Protein AF-G3Q2V9-F1 (afdb_monomer_lite)

Secondary structure (DSSP, 8-state):
-PPPPP-----EETTEE-TTSS---HHHHHHHHHHHTT---EEEEEEETTEEEEEEESS-PPTTS------HHHHHHHTTS-EETT-TTTHHHHHHHHHHHHHHHHHHHHHHHHHHHHHTT-

InterPro domains:
  IPR035437 SNase-like, OB-fold superfamily [G3DSA:2.40.50.90] (1-101)

pLDDT: mean 80.12, std 14.66, range [44.34, 95.25]

Sequence (122 aa):
MAVLPLQAVKVSMENVTPVNGSDWSEEAVGWFKAIVHNRMLYARLYPQGPTVTVELFLEKGKLGAMRRGASLSLRLAQNGHAKHNKLCNMGLVKISATQQKKRQQELEWEKYLISCYIQSKK

Foldseek 3Di:
DDDDPDPDDDAAEPQWAFPVRPDFDPVLVVVLCVVPPPADWDWDWDDDDPHIYIWIARDDDDPPDPDTDDTPRRVSVVVVRIHGNVCVPPVVVVVVVVVVVVVVVVVVVVVVVVVVVVVVVD

Structure (mmCIF, N/CA/C/O backbone):
data_AF-G3Q2V9-F1
#
_entry.id   AF-G3Q2V9-F1
#
loop_
_atom_site.group_PDB
_atom_site.id
_atom_site.type_symbol
_atom_site.label_atom_id
_atom_site.label_alt_id
_atom_site.label_comp_id
_atom_site.label_asym_id
_atom_site.label_entity_id
_atom_site.label_seq_id
_atom_site.pdbx_PDB_ins_code
_atom_site.Cartn_x
_atom_site.Cartn_y
_atom_site.Cartn_z
_atom_site.occupancy
_atom_site.B_iso_or_equiv
_atom_site.auth_seq_id
_atom_site.auth_comp_id
_atom_site.auth_asym_id
_atom_site.auth_atom_id
_atom_site.pdbx_PDB_model_num
ATOM 1 N N . MET A 1 1 ? -25.634 -11.140 24.221 1.00 60.72 1 MET A N 1
ATOM 2 C CA . MET A 1 1 ? -24.794 -11.392 23.029 1.00 60.72 1 MET A CA 1
ATOM 3 C C . MET A 1 1 ? -23.837 -10.221 22.879 1.00 60.72 1 MET A C 1
ATOM 5 O O . MET A 1 1 ? -24.310 -9.093 22.864 1.00 60.72 1 MET A O 1
ATOM 9 N N . ALA A 1 2 ? -22.524 -10.454 22.863 1.00 76.69 2 ALA A N 1
ATOM 10 C CA . ALA A 1 2 ? -21.546 -9.385 22.656 1.00 76.69 2 ALA A CA 1
ATOM 11 C C . ALA A 1 2 ? -21.420 -9.097 21.154 1.00 76.69 2 ALA A C 1
ATOM 13 O O . ALA A 1 2 ? -21.193 -10.016 20.370 1.00 76.69 2 ALA A O 1
ATOM 14 N N . VAL A 1 3 ? -21.596 -7.838 20.755 1.00 87.62 3 VAL A N 1
ATOM 15 C CA . VAL A 1 3 ? -21.406 -7.396 19.369 1.00 87.62 3 VAL A CA 1
ATOM 16 C C . VAL A 1 3 ? -19.937 -7.022 19.198 1.00 87.62 3 VAL A C 1
ATOM 18 O O . VAL A 1 3 ? -19.433 -6.153 19.907 1.00 87.62 3 VAL A O 1
ATOM 21 N N . LEU A 1 4 ? -19.237 -7.699 18.287 1.00 87.38 4 LEU A N 1
ATOM 22 C CA . LEU A 1 4 ? -17.843 -7.389 17.979 1.00 87.38 4 LEU A CA 1
ATOM 23 C C . LEU A 1 4 ? -17.772 -6.168 17.050 1.00 87.38 4 LEU A C 1
ATOM 25 O O . LEU A 1 4 ? -18.492 -6.128 16.050 1.00 87.38 4 LEU A O 1
ATOM 29 N N . PRO A 1 5 ? -16.901 -5.186 17.339 1.00 89.50 5 PRO A N 1
ATOM 30 C CA . PRO A 1 5 ? -16.696 -4.056 16.446 1.00 89.50 5 PRO A CA 1
ATOM 31 C C . PRO A 1 5 ? -15.987 -4.499 15.161 1.00 89.50 5 PRO A C 1
ATOM 33 O O . PRO A 1 5 ? -15.391 -5.577 15.098 1.00 89.50 5 PRO A O 1
ATOM 36 N N . LEU A 1 6 ? -16.016 -3.640 14.141 1.00 88.62 6 LEU A N 1
ATOM 37 C CA . LEU A 1 6 ? -15.326 -3.859 12.871 1.00 88.62 6 LEU A CA 1
ATOM 38 C C . LEU A 1 6 ? -13.826 -4.128 13.103 1.00 88.62 6 LEU A C 1
ATOM 40 O O . LEU A 1 6 ? -13.119 -3.294 13.659 1.00 88.62 6 LEU A O 1
ATOM 44 N N . GLN A 1 7 ? -13.349 -5.294 12.661 1.00 91.38 7 GLN A N 1
ATOM 45 C CA . GLN A 1 7 ? -11.968 -5.753 12.887 1.00 91.38 7 GLN A CA 1
ATOM 46 C C . GLN A 1 7 ? -11.005 -5.404 11.739 1.00 91.38 7 GLN A C 1
ATOM 48 O O . GLN A 1 7 ? -9.802 -5.624 11.854 1.00 91.38 7 GLN A O 1
ATOM 53 N N . ALA A 1 8 ? -11.518 -4.880 10.622 1.00 90.50 8 ALA A N 1
ATOM 54 C CA . ALA A 1 8 ? -10.733 -4.561 9.435 1.00 90.50 8 ALA A CA 1
ATOM 55 C C . ALA A 1 8 ? -11.060 -3.157 8.930 1.00 90.50 8 ALA A C 1
ATOM 57 O O . ALA A 1 8 ? -12.223 -2.795 8.765 1.00 90.50 8 ALA A O 1
ATOM 58 N N . VAL A 1 9 ? -10.018 -2.379 8.650 1.00 88.44 9 VAL A N 1
ATOM 59 C CA . VAL A 1 9 ? -10.136 -1.012 8.140 1.00 88.44 9 VAL A CA 1
ATOM 60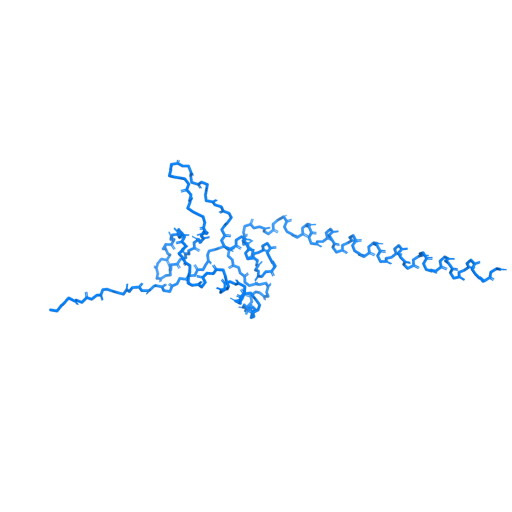 C C . VAL A 1 9 ? -9.443 -0.939 6.788 1.00 88.44 9 VAL A C 1
ATOM 62 O O . VAL A 1 9 ? -8.292 -1.355 6.646 1.00 88.44 9 VAL A O 1
ATOM 65 N N . LYS A 1 10 ? -10.144 -0.402 5.786 1.00 91.44 10 LYS A N 1
ATOM 66 C CA . LYS A 1 10 ? -9.543 -0.074 4.493 1.00 91.44 10 LYS A CA 1
ATOM 67 C C . LYS A 1 10 ? -8.659 1.157 4.663 1.00 91.44 10 LYS A C 1
ATOM 69 O O . LYS A 1 10 ? -9.110 2.177 5.176 1.00 91.44 10 LYS A O 1
ATOM 74 N N . VAL A 1 11 ? -7.421 1.061 4.199 1.00 92.00 11 VAL A N 1
ATOM 75 C CA . VAL A 1 11 ? -6.421 2.123 4.328 1.00 92.00 11 VAL A CA 1
ATOM 76 C C . VAL A 1 11 ? -5.713 2.373 3.005 1.00 92.00 11 VAL A C 1
ATOM 78 O O . VAL A 1 11 ? -5.647 1.486 2.152 1.00 92.00 11 VAL A O 1
ATOM 81 N N . SER A 1 12 ? -5.157 3.572 2.862 1.00 91.81 12 SER A N 1
ATOM 82 C CA . SER A 1 12 ? -4.315 3.958 1.728 1.00 91.81 12 SER A CA 1
ATOM 83 C C . SER A 1 12 ? -2.864 4.097 2.175 1.00 91.81 12 SER A C 1
ATOM 85 O O . SER A 1 12 ? -2.585 4.546 3.282 1.00 91.81 12 SER A O 1
ATOM 87 N N . MET A 1 13 ? -1.913 3.708 1.334 1.00 91.19 13 MET A N 1
ATOM 88 C CA . MET A 1 13 ? -0.496 3.805 1.681 1.00 91.19 13 MET A CA 1
ATOM 89 C C . MET A 1 13 ? 0.035 5.222 1.450 1.00 91.19 13 MET A C 1
ATOM 91 O O . MET A 1 13 ? -0.247 5.851 0.435 1.00 91.19 13 MET A O 1
ATOM 95 N N . GLU A 1 14 ? 0.817 5.713 2.403 1.00 90.31 14 GLU A N 1
ATOM 96 C CA . GLU A 1 14 ? 1.331 7.079 2.418 1.00 90.31 14 GLU A CA 1
ATOM 97 C C . GLU A 1 14 ? 2.577 7.247 1.520 1.00 90.31 14 GLU A C 1
ATOM 99 O O . GLU A 1 14 ? 3.431 6.357 1.433 1.00 90.31 14 GLU A O 1
ATOM 104 N N . ASN A 1 15 ? 2.722 8.428 0.902 1.00 87.62 15 ASN A N 1
ATOM 105 C CA . ASN A 1 15 ? 3.871 8.833 0.073 1.00 87.62 15 ASN A CA 1
ATOM 106 C C . ASN A 1 15 ? 4.183 7.937 -1.137 1.00 87.62 15 ASN A C 1
ATOM 108 O O . ASN A 1 15 ? 5.332 7.908 -1.580 1.00 87.62 15 ASN A O 1
ATOM 112 N N . VAL A 1 16 ? 3.201 7.227 -1.690 1.00 90.62 16 VAL A N 1
ATOM 113 C CA . VAL A 1 16 ? 3.430 6.287 -2.789 1.00 90.62 16 VAL A CA 1
ATOM 114 C C . VAL A 1 16 ? 2.418 6.481 -3.915 1.00 90.62 16 VAL A C 1
ATOM 116 O O . VAL A 1 16 ? 1.234 6.690 -3.667 1.00 90.62 16 VAL A O 1
ATOM 119 N N . THR A 1 17 ? 2.884 6.405 -5.157 1.00 91.69 17 THR A N 1
ATOM 120 C CA . THR A 1 17 ? 2.049 6.465 -6.362 1.00 91.69 17 THR A CA 1
ATOM 121 C C . THR A 1 17 ? 2.468 5.380 -7.357 1.00 91.69 17 THR A C 1
ATOM 123 O O . THR A 1 17 ? 3.632 4.956 -7.343 1.00 91.69 17 THR A O 1
ATOM 126 N N . PRO A 1 18 ? 1.555 4.900 -8.221 1.00 91.06 18 PRO A N 1
ATOM 127 C CA . PRO A 1 18 ? 1.919 3.951 -9.262 1.00 91.06 18 PRO A CA 1
ATOM 128 C C . PRO A 1 18 ? 2.954 4.547 -10.218 1.00 91.06 18 PRO A C 1
ATOM 130 O O . PRO A 1 18 ? 2.975 5.754 -10.470 1.00 91.06 18 PRO A O 1
ATOM 133 N N . VAL A 1 19 ? 3.798 3.699 -10.806 1.00 86.56 19 VAL A N 1
ATOM 134 C CA . VAL A 1 19 ? 4.834 4.145 -11.756 1.00 86.56 19 VAL A CA 1
ATOM 135 C C . VAL A 1 19 ? 4.213 4.874 -12.953 1.00 86.56 19 VAL A C 1
ATOM 137 O O . VAL A 1 19 ? 4.691 5.948 -13.331 1.00 86.56 19 VAL A O 1
ATOM 140 N N . ASN A 1 20 ? 3.103 4.346 -13.474 1.00 82.25 20 ASN A N 1
ATOM 141 C CA . ASN A 1 20 ? 2.377 4.894 -14.623 1.00 82.25 20 ASN A CA 1
ATOM 142 C C . ASN A 1 20 ? 1.353 5.979 -14.241 1.00 82.25 20 ASN A C 1
ATOM 144 O O . ASN A 1 20 ? 0.661 6.501 -15.106 1.00 82.25 20 ASN A O 1
ATOM 148 N N . GLY A 1 21 ? 1.260 6.347 -12.959 1.00 75.81 21 GLY A N 1
ATOM 149 C CA . GLY A 1 21 ? 0.403 7.429 -12.470 1.00 75.81 21 GLY A CA 1
ATOM 150 C C . GLY A 1 21 ? -1.077 7.076 -12.297 1.00 75.81 21 GLY A C 1
ATOM 151 O O . GLY A 1 21 ? -1.674 7.567 -11.345 1.00 75.81 21 GLY A O 1
ATOM 152 N N . SER A 1 22 ? -1.653 6.219 -13.146 1.00 82.44 22 SER A N 1
ATOM 153 C CA . SER A 1 22 ? -3.064 5.814 -13.049 1.00 82.44 22 SER A CA 1
ATOM 154 C C . SER A 1 22 ? -3.251 4.518 -12.260 1.00 82.44 22 SER A C 1
ATOM 156 O O . SER A 1 22 ? -3.986 4.498 -11.277 1.00 82.44 22 SER A O 1
ATOM 158 N N . ASP A 1 23 ? -2.528 3.461 -12.642 1.00 89.94 23 ASP A N 1
ATOM 159 C CA . ASP A 1 23 ? -2.833 2.095 -12.213 1.00 89.94 23 ASP A CA 1
ATOM 160 C C . ASP A 1 23 ? -1.609 1.345 -11.687 1.00 89.94 23 ASP A C 1
ATOM 162 O O . ASP A 1 23 ? -0.473 1.539 -12.137 1.00 89.94 23 ASP A O 1
ATOM 166 N N . TRP A 1 24 ? -1.857 0.453 -10.726 1.00 91.69 24 TRP A N 1
ATOM 167 C CA . TRP A 1 24 ? -0.855 -0.469 -10.198 1.00 91.69 24 TRP A CA 1
ATOM 168 C C . TRP A 1 24 ? -0.682 -1.655 -11.143 1.00 91.69 24 TRP A C 1
ATOM 170 O O . TRP A 1 24 ? -1.653 -2.341 -11.452 1.00 91.69 24 TRP A O 1
ATOM 180 N N . SER A 1 25 ? 0.555 -1.927 -11.563 1.00 92.44 25 SER A N 1
ATOM 181 C CA . SER A 1 25 ? 0.848 -3.140 -12.326 1.00 92.44 25 SER A CA 1
ATOM 182 C C . SER A 1 25 ? 0.637 -4.389 -11.468 1.00 92.44 25 SER A C 1
ATOM 184 O O . SER A 1 25 ? 0.840 -4.365 -10.249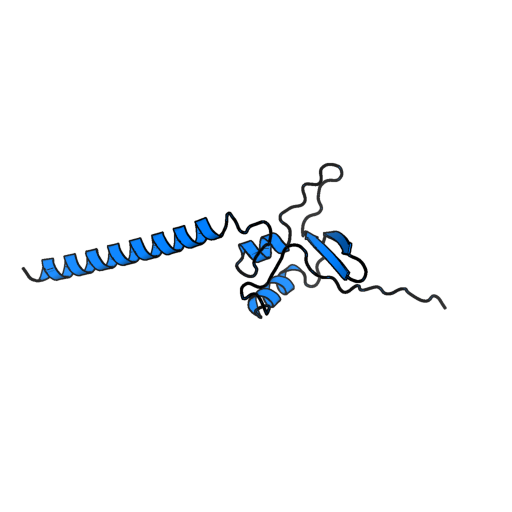 1.00 92.44 25 SER A O 1
ATOM 186 N N . GLU A 1 26 ? 0.281 -5.504 -12.106 1.00 93.44 26 GLU A N 1
ATOM 187 C CA . GLU A 1 26 ? 0.138 -6.794 -11.422 1.00 93.44 26 GLU A CA 1
ATOM 188 C C . GLU A 1 26 ? 1.423 -7.199 -10.697 1.00 93.44 26 GLU A C 1
ATOM 190 O O . GLU A 1 26 ? 1.368 -7.701 -9.578 1.00 93.44 26 GLU A O 1
ATOM 195 N N . GLU A 1 27 ? 2.584 -6.900 -11.281 1.00 92.38 27 GLU A N 1
ATOM 196 C CA . GLU A 1 27 ? 3.887 -7.129 -10.657 1.00 92.38 27 GLU A CA 1
ATOM 197 C C . GLU A 1 27 ? 4.049 -6.343 -9.351 1.00 92.38 27 GLU A C 1
ATOM 199 O O . GLU A 1 27 ? 4.485 -6.901 -8.344 1.00 92.38 27 GLU A O 1
ATOM 204 N N . ALA A 1 28 ? 3.657 -5.063 -9.329 1.00 92.06 28 ALA A N 1
ATOM 205 C CA . ALA A 1 28 ? 3.731 -4.234 -8.128 1.00 92.06 28 ALA A CA 1
ATOM 206 C C . ALA A 1 28 ? 2.797 -4.756 -7.025 1.00 92.06 28 ALA A C 1
ATOM 208 O O . ALA A 1 28 ? 3.183 -4.827 -5.854 1.00 92.06 28 ALA A O 1
ATOM 209 N N . VAL A 1 29 ? 1.583 -5.171 -7.402 1.00 94.25 29 VAL A N 1
ATOM 210 C CA . VAL A 1 29 ? 0.609 -5.773 -6.480 1.00 94.25 29 VAL A CA 1
ATOM 211 C C . VAL A 1 29 ? 1.106 -7.126 -5.966 1.00 94.25 29 VAL A C 1
ATOM 213 O O . VAL A 1 29 ? 1.025 -7.394 -4.766 1.00 94.25 29 VAL A O 1
ATOM 216 N N . GLY A 1 30 ? 1.652 -7.966 -6.845 1.00 94.94 30 GLY A N 1
ATOM 217 C CA . GLY A 1 30 ? 2.200 -9.280 -6.516 1.00 94.94 30 GLY A CA 1
ATOM 218 C C . GLY A 1 30 ? 3.382 -9.183 -5.559 1.00 94.94 30 GLY A C 1
ATOM 219 O O . GLY A 1 30 ? 3.404 -9.865 -4.533 1.00 94.94 30 GLY A O 1
ATOM 220 N N . TRP A 1 31 ? 4.313 -8.267 -5.831 1.00 93.94 31 TRP A N 1
ATOM 221 C CA . TRP A 1 31 ? 5.441 -7.983 -4.949 1.00 93.94 31 TRP A CA 1
ATOM 222 C C . TRP A 1 31 ? 4.974 -7.500 -3.573 1.00 93.94 31 TRP A C 1
ATOM 224 O O . TRP A 1 31 ? 5.423 -8.010 -2.543 1.00 93.94 31 TRP A O 1
ATOM 234 N N . PHE A 1 32 ? 4.019 -6.562 -3.533 1.00 94.12 32 PHE A N 1
ATOM 235 C CA . PHE A 1 32 ? 3.470 -6.068 -2.271 1.00 94.12 32 PHE A CA 1
ATOM 236 C C . PHE A 1 32 ? 2.817 -7.202 -1.478 1.00 94.12 32 PHE A C 1
ATOM 238 O O . PHE A 1 32 ? 3.130 -7.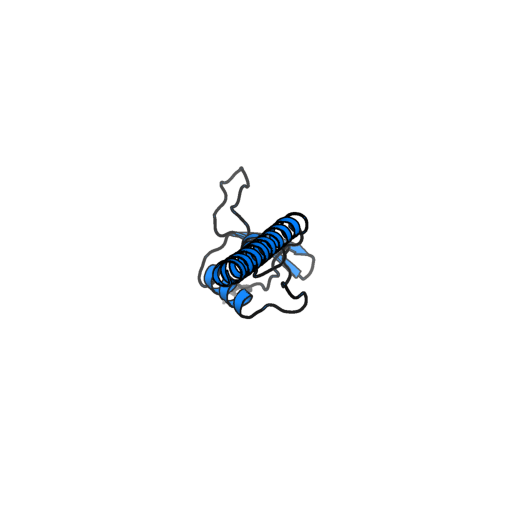397 -0.302 1.00 94.12 32 PHE A O 1
ATOM 245 N N . LYS A 1 33 ? 1.972 -8.005 -2.136 1.00 95.25 33 LYS A N 1
ATOM 246 C CA . LYS A 1 33 ? 1.303 -9.164 -1.538 1.00 95.25 33 LYS A CA 1
ATOM 247 C C . LYS A 1 33 ? 2.311 -10.157 -0.965 1.00 95.25 33 LYS A C 1
ATOM 249 O O . LYS A 1 33 ? 2.139 -10.569 0.175 1.00 95.25 33 LYS A O 1
ATOM 254 N N . ALA A 1 34 ? 3.379 -10.491 -1.686 1.00 94.06 34 ALA A N 1
ATOM 255 C CA . ALA A 1 34 ? 4.409 -11.418 -1.209 1.00 94.06 34 ALA A CA 1
ATOM 256 C C . ALA A 1 34 ? 5.079 -10.962 0.103 1.00 94.06 34 ALA A C 1
ATOM 258 O O . ALA A 1 34 ? 5.536 -11.785 0.899 1.00 94.06 34 ALA A O 1
ATOM 259 N N . ILE A 1 35 ? 5.120 -9.651 0.352 1.00 90.75 35 ILE A N 1
ATOM 260 C CA . ILE A 1 35 ? 5.743 -9.072 1.545 1.00 90.75 35 ILE A CA 1
ATOM 261 C C . ILE A 1 35 ? 4.765 -8.921 2.704 1.00 90.75 35 ILE A C 1
ATOM 263 O O . ILE A 1 35 ? 5.182 -9.083 3.850 1.00 90.75 35 ILE A O 1
ATOM 267 N N . VAL A 1 36 ? 3.497 -8.606 2.439 1.00 93.12 36 VAL A N 1
ATOM 268 C CA . VAL A 1 36 ? 2.512 -8.315 3.497 1.00 93.12 36 VAL A CA 1
ATOM 269 C C . VAL A 1 36 ? 1.619 -9.499 3.849 1.00 93.12 36 VAL A C 1
ATOM 271 O O . VAL A 1 36 ? 1.058 -9.541 4.942 1.00 93.12 36 VAL A O 1
ATOM 274 N N . HIS A 1 37 ? 1.452 -10.455 2.934 1.00 92.88 37 HIS A N 1
ATOM 275 C CA . HIS A 1 37 ? 0.486 -11.531 3.097 1.00 92.88 37 HIS A CA 1
ATOM 276 C C . HIS A 1 37 ? 0.839 -12.426 4.287 1.00 92.88 37 HIS A C 1
ATOM 278 O O . HIS A 1 37 ? 1.946 -12.956 4.374 1.00 92.88 37 HIS A O 1
ATOM 284 N N . ASN A 1 38 ? -0.132 -12.592 5.190 1.00 91.38 38 ASN A N 1
ATOM 285 C CA . ASN A 1 38 ? -0.010 -13.380 6.414 1.00 91.38 38 ASN A CA 1
ATOM 286 C C . ASN A 1 38 ? 1.182 -12.966 7.306 1.00 91.38 38 ASN A C 1
ATOM 288 O O . ASN A 1 38 ? 1.818 -13.806 7.942 1.00 91.38 38 ASN A O 1
ATOM 292 N N . ARG A 1 39 ? 1.517 -11.665 7.336 1.00 90.62 39 ARG A N 1
ATOM 293 C CA . ARG A 1 39 ? 2.572 -11.116 8.201 1.00 90.62 39 ARG A CA 1
ATOM 294 C C . ARG A 1 39 ? 2.033 -10.027 9.115 1.00 90.62 39 ARG A C 1
ATOM 296 O O . ARG A 1 39 ? 1.213 -9.207 8.712 1.00 90.62 39 ARG A O 1
ATOM 303 N N . MET A 1 40 ? 2.554 -9.984 10.338 1.00 91.12 40 MET A N 1
ATOM 304 C CA . MET A 1 40 ? 2.335 -8.851 11.233 1.00 91.12 40 MET A CA 1
ATOM 305 C C . MET A 1 40 ? 3.256 -7.699 10.837 1.00 91.12 40 MET A C 1
ATOM 307 O O . MET A 1 40 ? 4.466 -7.878 10.707 1.00 91.12 40 MET A O 1
ATOM 311 N N . LEU A 1 41 ? 2.673 -6.516 10.664 1.00 90.50 41 LEU A N 1
ATOM 312 C CA . LEU A 1 41 ? 3.379 -5.292 10.304 1.00 90.50 41 LEU A CA 1
ATOM 313 C C . LEU A 1 41 ? 3.184 -4.240 11.388 1.00 90.50 41 LEU A C 1
ATOM 315 O O . LEU A 1 41 ? 2.173 -4.214 12.089 1.00 90.50 41 LEU A O 1
ATOM 319 N N . TYR A 1 42 ? 4.131 -3.318 11.472 1.00 89.50 42 TYR A N 1
ATOM 320 C CA . TYR A 1 42 ? 3.995 -2.129 12.296 1.00 89.50 42 TYR A CA 1
ATOM 321 C C . TYR A 1 42 ? 3.467 -0.990 11.438 1.00 89.50 42 TYR A C 1
ATOM 323 O O . TYR A 1 42 ? 4.051 -0.661 10.408 1.00 89.50 42 TYR A O 1
ATOM 331 N N . ALA A 1 43 ? 2.381 -0.364 11.879 1.00 89.06 43 ALA A N 1
ATOM 332 C CA . ALA A 1 43 ? 1.784 0.768 11.189 1.00 89.06 43 ALA A CA 1
ATOM 333 C C . ALA A 1 43 ? 2.038 2.080 11.942 1.00 89.06 43 ALA A C 1
ATOM 335 O O . ALA A 1 43 ? 2.225 2.125 13.163 1.00 89.06 43 ALA A O 1
ATOM 336 N N . ARG A 1 44 ? 2.070 3.179 11.200 1.00 88.56 44 ARG A N 1
ATOM 337 C CA . ARG A 1 44 ? 1.794 4.523 11.701 1.00 88.56 44 ARG A CA 1
ATOM 338 C C . ARG A 1 44 ? 0.560 5.008 10.954 1.00 88.56 44 ARG A C 1
ATO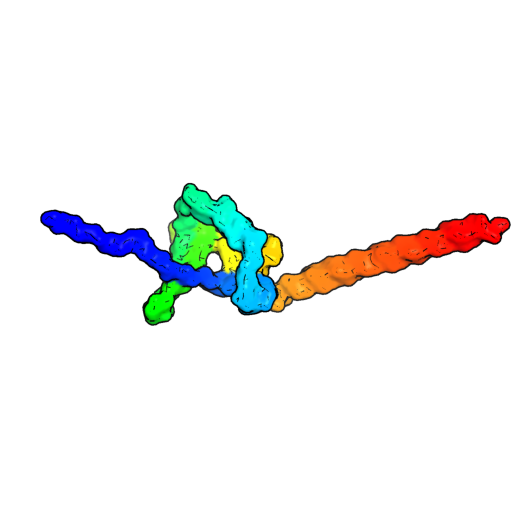M 340 O O . ARG A 1 44 ? 0.560 4.982 9.727 1.00 88.56 44 ARG A O 1
ATOM 347 N N . LEU A 1 45 ? -0.482 5.366 11.695 1.00 89.44 45 LEU A N 1
ATOM 348 C CA . LEU A 1 45 ? -1.757 5.796 11.132 1.00 89.44 45 LEU A CA 1
ATOM 349 C C . LEU A 1 45 ? -1.797 7.322 11.077 1.00 89.44 45 LEU A C 1
ATOM 351 O O . LEU A 1 45 ? -1.425 7.983 12.046 1.00 89.44 45 LEU A O 1
ATOM 355 N N . TYR A 1 46 ? -2.280 7.851 9.962 1.00 89.12 46 TYR A N 1
ATOM 356 C CA . TYR A 1 46 ? -2.523 9.267 9.739 1.00 89.12 46 TYR A CA 1
ATOM 357 C C . TYR A 1 46 ? -3.988 9.4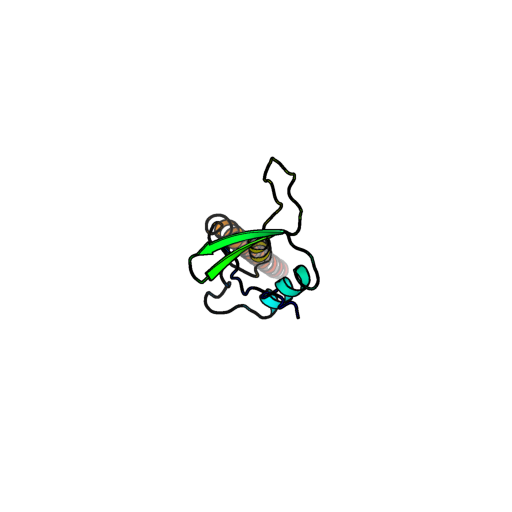36 9.314 1.00 89.12 46 TYR A C 1
ATOM 359 O O . TYR A 1 46 ? -4.327 9.258 8.142 1.00 89.12 46 TYR A O 1
ATOM 367 N N . PRO A 1 47 ? -4.894 9.709 10.265 1.00 88.12 47 PRO A N 1
ATOM 368 C CA . PRO A 1 47 ? -6.290 9.973 9.944 1.00 88.12 47 PRO A CA 1
ATOM 369 C C . PRO A 1 47 ? -6.406 11.291 9.168 1.00 88.12 47 PRO A C 1
ATOM 371 O O . PRO A 1 47 ? -5.958 12.331 9.647 1.00 88.12 47 PRO A O 1
ATOM 374 N N . GLN A 1 48 ? -7.012 11.256 7.983 1.00 81.75 48 GLN A N 1
ATOM 375 C CA . GLN A 1 48 ? -7.323 12.425 7.158 1.00 81.75 48 GLN A CA 1
ATOM 376 C C . GLN A 1 48 ? -8.833 12.448 6.880 1.00 81.75 48 GLN A C 1
ATOM 378 O O . GLN A 1 48 ? -9.309 12.131 5.792 1.00 81.75 48 GLN A O 1
ATOM 383 N N . GLY A 1 49 ? -9.617 12.782 7.907 1.00 80.88 49 GLY A N 1
ATOM 384 C CA . GLY A 1 49 ? -11.079 12.752 7.823 1.00 80.88 49 GLY A CA 1
ATOM 385 C C . GLY A 1 49 ? -11.606 11.320 7.627 1.00 80.88 49 GLY A C 1
ATOM 386 O O . GLY A 1 49 ? -11.321 10.472 8.474 1.00 80.88 49 GLY A O 1
ATOM 387 N N . PRO A 1 50 ? -12.373 11.024 6.554 1.00 82.12 50 PRO A N 1
ATOM 388 C CA . PRO A 1 50 ? -12.912 9.683 6.314 1.00 82.12 50 PRO A CA 1
ATOM 389 C C . PRO A 1 50 ? -11.865 8.690 5.789 1.00 82.12 50 PRO A C 1
ATOM 391 O O . PRO A 1 50 ? -12.122 7.486 5.766 1.00 82.12 50 PRO A O 1
ATOM 394 N N . THR A 1 51 ? -10.702 9.165 5.336 1.00 85.62 51 THR A N 1
ATOM 395 C CA . THR A 1 51 ? -9.628 8.311 4.829 1.00 85.62 51 THR A CA 1
ATOM 396 C C . THR A 1 51 ? -8.543 8.147 5.883 1.00 85.62 51 THR A C 1
ATOM 398 O O . THR A 1 51 ? -8.189 9.071 6.615 1.00 85.62 51 THR A O 1
ATOM 401 N N . VAL A 1 52 ? -7.997 6.938 5.975 1.00 89.94 52 VAL A N 1
ATOM 402 C CA . VAL A 1 52 ? -6.863 6.642 6.851 1.00 89.94 52 VAL A CA 1
ATOM 403 C C . VAL A 1 52 ? -5.681 6.308 5.962 1.00 89.94 52 VAL A C 1
ATOM 405 O O . VAL A 1 52 ? -5.708 5.301 5.245 1.00 89.94 52 VAL A O 1
ATOM 408 N N . THR A 1 53 ? -4.650 7.154 5.998 1.00 91.75 53 THR A N 1
ATOM 409 C CA . THR A 1 53 ? -3.381 6.837 5.349 1.00 91.75 53 THR A CA 1
ATOM 410 C C . THR A 1 53 ? -2.428 6.178 6.332 1.00 91.75 53 THR A C 1
ATOM 412 O O . THR A 1 53 ? -2.484 6.405 7.545 1.00 91.75 53 THR A O 1
ATOM 415 N N . VAL A 1 54 ? -1.587 5.279 5.825 1.00 92.62 54 VAL A N 1
ATOM 416 C CA . VAL A 1 54 ? -0.712 4.460 6.660 1.00 92.62 54 VAL A CA 1
ATOM 417 C C . VAL A 1 54 ? 0.700 4.392 6.121 1.00 92.62 54 VAL A C 1
ATOM 419 O O . VAL A 1 54 ? 0.943 4.244 4.923 1.00 92.62 54 VAL A O 1
ATOM 422 N N . GLU A 1 55 ? 1.646 4.425 7.048 1.00 91.56 55 GLU A N 1
ATOM 423 C CA . GLU A 1 55 ? 3.037 4.091 6.791 1.00 91.56 55 GLU A CA 1
ATOM 424 C C . GLU A 1 55 ? 3.354 2.754 7.467 1.00 91.56 55 GLU A C 1
ATOM 426 O O . GLU A 1 55 ? 3.203 2.604 8.683 1.00 91.56 55 GLU A O 1
ATOM 431 N N . LEU A 1 56 ? 3.754 1.765 6.666 1.00 91.62 56 LEU A N 1
ATOM 432 C CA . LEU A 1 56 ? 3.962 0.384 7.104 1.00 91.62 56 LEU A CA 1
ATOM 433 C C . LEU A 1 56 ? 5.447 0.037 7.210 1.00 91.62 56 LEU A C 1
ATOM 435 O O . LEU A 1 56 ? 6.259 0.457 6.384 1.00 91.62 56 LEU A O 1
ATOM 439 N N . PHE A 1 57 ? 5.778 -0.789 8.199 1.00 89.69 57 PHE A N 1
ATOM 440 C CA . PHE A 1 57 ? 7.133 -1.220 8.521 1.00 89.69 57 PHE A CA 1
ATOM 441 C C . PHE A 1 57 ? 7.155 -2.713 8.869 1.00 89.69 57 PHE A C 1
ATOM 443 O O . PHE A 1 57 ? 6.281 -3.201 9.585 1.00 89.69 57 PHE A O 1
ATOM 450 N N . LEU A 1 58 ? 8.181 -3.427 8.401 1.00 87.69 58 LEU A N 1
ATOM 451 C CA . LEU A 1 58 ? 8.413 -4.836 8.756 1.00 87.69 58 LEU A CA 1
ATOM 452 C C . LEU A 1 58 ? 9.058 -4.986 10.140 1.00 87.69 58 LEU A C 1
ATOM 454 O O . LEU A 1 58 ? 8.815 -5.953 10.850 1.00 87.69 58 LEU A O 1
ATOM 458 N N . GLU A 1 59 ? 9.888 -4.020 10.525 1.00 83.81 59 GLU A N 1
ATOM 459 C CA . GLU A 1 59 ? 10.717 -4.096 11.724 1.00 83.81 59 GLU A CA 1
ATOM 460 C C . GLU A 1 59 ? 10.102 -3.288 12.870 1.00 83.81 59 GLU A C 1
ATOM 462 O O . GLU A 1 59 ? 9.698 -2.130 12.697 1.00 83.81 59 GLU A O 1
ATOM 467 N N . LYS A 1 60 ? 10.084 -3.881 14.070 1.00 72.50 60 LYS A N 1
ATOM 468 C CA . LYS A 1 60 ? 9.734 -3.172 15.303 1.00 72.50 60 LYS A CA 1
ATOM 469 C C . LYS A 1 60 ? 10.847 -2.173 15.615 1.00 72.50 60 LYS A C 1
ATOM 471 O O . LYS A 1 60 ? 11.974 -2.569 15.898 1.00 72.50 60 LYS A O 1
ATOM 476 N N . GLY A 1 61 ? 10.548 -0.876 15.576 1.00 66.56 61 GLY A N 1
ATOM 477 C CA . GLY A 1 61 ? 11.500 0.147 16.028 1.00 66.56 61 GLY A CA 1
ATOM 478 C C . GLY A 1 61 ? 11.812 0.005 17.526 1.00 66.56 61 GLY A C 1
ATOM 479 O O . GLY A 1 61 ? 10.959 -0.448 18.294 1.00 66.56 61 GLY A O 1
ATOM 480 N N . LYS A 1 62 ? 13.012 0.418 17.961 1.00 63.41 62 LYS A N 1
ATOM 481 C CA . LYS A 1 62 ? 13.336 0.516 19.396 1.00 63.41 62 LYS A CA 1
ATOM 482 C C . LYS A 1 62 ? 12.457 1.589 20.055 1.00 63.41 62 LYS A C 1
ATOM 484 O O . LYS A 1 62 ? 12.276 2.679 19.510 1.00 63.41 62 LYS A O 1
ATOM 489 N N . LEU A 1 63 ? 11.897 1.269 21.221 1.00 50.62 63 LEU A N 1
ATOM 490 C CA . LEU A 1 63 ? 11.102 2.200 22.025 1.00 50.62 63 LEU A CA 1
ATOM 491 C C . LEU A 1 63 ? 11.995 3.392 22.432 1.00 50.62 63 LEU A C 1
ATOM 493 O O . LEU A 1 63 ? 13.112 3.179 22.892 1.00 50.62 63 LEU A O 1
ATOM 497 N N . GLY A 1 64 ? 11.542 4.630 22.225 1.00 60.72 64 GLY A N 1
ATOM 498 C CA . GLY A 1 64 ? 12.254 5.847 22.660 1.00 60.72 64 GLY A CA 1
ATOM 499 C C . GLY A 1 64 ? 13.153 6.529 21.618 1.00 60.72 64 GLY A C 1
ATOM 500 O O . GLY A 1 64 ? 13.366 7.731 21.710 1.00 60.72 64 GLY A O 1
ATOM 501 N N . ALA A 1 65 ? 13.596 5.830 20.569 1.00 56.88 65 ALA A N 1
ATOM 502 C CA . ALA A 1 65 ? 14.262 6.439 19.414 1.00 56.88 65 ALA A CA 1
ATOM 503 C C . ALA A 1 65 ? 13.654 5.847 18.141 1.00 56.88 65 ALA A C 1
ATOM 505 O O . ALA A 1 65 ? 13.957 4.722 17.751 1.00 56.88 65 ALA A O 1
ATOM 506 N N . MET A 1 66 ? 12.746 6.593 17.515 1.00 53.69 66 MET A N 1
ATOM 507 C CA . MET A 1 66 ? 11.836 6.155 16.451 1.00 53.69 66 MET A CA 1
ATOM 508 C C . MET A 1 66 ? 12.533 5.883 15.099 1.00 53.69 66 MET A C 1
ATOM 510 O O . MET A 1 66 ? 12.068 6.327 14.055 1.00 53.69 66 MET A O 1
ATOM 514 N N . ARG A 1 67 ? 13.652 5.153 15.079 1.00 56.91 67 ARG A N 1
ATOM 515 C CA . ARG A 1 67 ? 14.268 4.631 13.854 1.00 56.91 67 ARG A CA 1
ATOM 516 C C . ARG A 1 67 ? 13.633 3.281 13.534 1.00 56.91 67 ARG A C 1
ATOM 518 O O . ARG A 1 67 ? 14.117 2.233 13.950 1.00 56.91 67 ARG A O 1
ATOM 525 N N . ARG A 1 68 ? 12.489 3.326 12.852 1.00 68.44 68 ARG A N 1
ATOM 526 C CA . ARG A 1 68 ? 11.948 2.158 12.143 1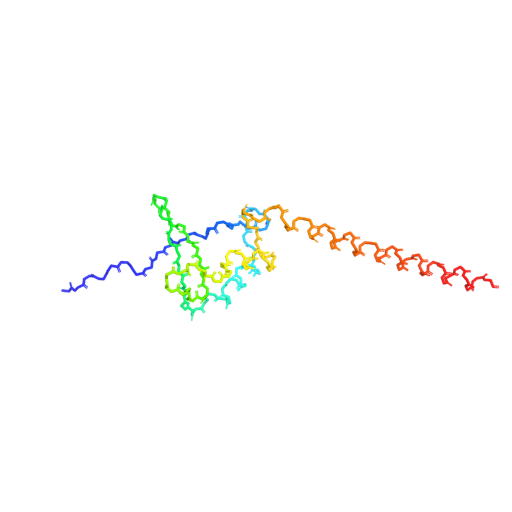.00 68.44 68 ARG A CA 1
ATOM 527 C C . ARG A 1 68 ? 12.785 1.962 10.871 1.00 68.44 68 ARG A C 1
ATOM 529 O O . ARG A 1 68 ? 13.309 2.946 10.347 1.00 68.44 68 ARG A O 1
ATOM 536 N N . GLY A 1 69 ? 12.941 0.724 10.402 1.00 71.75 69 GLY A N 1
ATOM 537 C CA . GLY A 1 69 ? 13.605 0.449 9.123 1.00 71.75 69 GLY A CA 1
ATOM 538 C C . GLY A 1 69 ? 12.904 1.121 7.936 1.00 71.75 69 GLY A C 1
ATOM 539 O O . GLY A 1 69 ? 11.901 1.816 8.098 1.00 71.75 69 GLY A O 1
ATOM 540 N N . ALA A 1 70 ? 13.409 0.898 6.720 1.00 82.50 70 ALA A N 1
ATOM 541 C CA . ALA A 1 70 ? 12.795 1.438 5.504 1.00 82.50 70 ALA A CA 1
ATOM 542 C C . ALA A 1 70 ? 11.298 1.079 5.422 1.00 82.50 70 ALA A C 1
ATOM 544 O O . ALA A 1 70 ? 10.947 -0.105 5.521 1.00 82.50 70 ALA A O 1
ATOM 545 N N . SER A 1 71 ? 10.443 2.093 5.231 1.00 89.94 71 SER A N 1
ATOM 546 C CA . SER A 1 71 ? 8.996 1.923 5.062 1.00 89.94 71 SER A CA 1
ATOM 547 C C . SER A 1 71 ? 8.684 1.069 3.830 1.00 89.94 71 SER A C 1
ATOM 549 O O . SER A 1 71 ? 9.469 1.001 2.882 1.00 89.94 71 SER A O 1
ATOM 551 N N . LEU A 1 72 ? 7.525 0.409 3.813 1.00 91.50 72 LEU A N 1
ATOM 552 C CA . LEU A 1 72 ? 7.123 -0.393 2.653 1.00 91.50 72 LEU A CA 1
ATOM 553 C C . LEU A 1 72 ? 6.949 0.454 1.388 1.00 91.50 72 LEU A C 1
ATOM 555 O O . LEU A 1 72 ? 7.309 -0.011 0.310 1.00 91.50 72 LEU A O 1
ATOM 559 N N . SER A 1 73 ? 6.489 1.702 1.511 1.00 91.44 73 SER A N 1
ATOM 560 C CA . SER A 1 73 ? 6.415 2.643 0.387 1.00 91.44 73 SER A CA 1
ATOM 561 C C . SER A 1 73 ? 7.798 2.959 -0.191 1.00 91.44 73 SER A C 1
ATOM 563 O O . SER A 1 73 ? 7.966 3.003 -1.410 1.00 91.44 73 SER A O 1
ATOM 565 N N . LEU A 1 74 ? 8.812 3.113 0.667 1.00 89.88 74 LEU A N 1
ATOM 566 C CA . LEU A 1 74 ? 10.200 3.288 0.248 1.00 89.88 74 LEU A CA 1
ATOM 567 C C . LEU A 1 74 ? 10.732 2.037 -0.461 1.00 89.88 74 LEU A C 1
ATOM 569 O O . LEU A 1 74 ? 11.335 2.148 -1.527 1.00 89.88 74 LEU A O 1
ATOM 573 N N . ARG A 1 75 ? 10.484 0.846 0.096 1.00 90.94 75 ARG A N 1
ATOM 574 C CA . ARG A 1 75 ? 10.933 -0.415 -0.514 1.00 90.94 75 ARG A CA 1
ATOM 575 C C . ARG A 1 75 ? 10.259 -0.658 -1.866 1.00 90.94 75 ARG A C 1
ATOM 577 O O . ARG A 1 75 ? 10.949 -1.042 -2.803 1.00 90.94 75 ARG A O 1
ATOM 584 N N . LEU A 1 76 ? 8.962 -0.374 -2.000 1.00 90.56 76 LEU A N 1
ATOM 585 C CA . LEU A 1 76 ? 8.252 -0.441 -3.283 1.00 90.56 76 LEU A CA 1
ATOM 586 C C . LEU A 1 76 ? 8.930 0.414 -4.351 1.00 90.56 76 LEU A C 1
ATOM 588 O O . LEU A 1 76 ? 9.167 -0.053 -5.462 1.00 90.56 76 LEU A O 1
ATOM 592 N N . ALA A 1 77 ? 9.290 1.649 -4.000 1.00 90.69 77 ALA A N 1
ATOM 593 C CA . ALA A 1 77 ? 9.961 2.542 -4.932 1.00 90.69 77 ALA A CA 1
ATOM 594 C C . ALA A 1 77 ? 11.389 2.096 -5.268 1.00 90.69 77 ALA A C 1
ATOM 596 O O . ALA A 1 77 ? 11.800 2.161 -6.423 1.00 90.69 77 ALA A O 1
ATOM 597 N N . GLN A 1 78 ? 12.139 1.591 -4.286 1.00 88.12 78 GLN A N 1
ATOM 598 C CA . GLN A 1 78 ? 13.486 1.053 -4.507 1.00 88.12 78 GLN A CA 1
ATOM 599 C C . GLN A 1 78 ? 13.498 -0.184 -5.412 1.00 88.12 78 GLN A C 1
ATOM 601 O O . GLN A 1 78 ? 14.467 -0.384 -6.137 1.00 88.12 78 GLN A O 1
ATOM 606 N N . ASN A 1 79 ? 12.430 -0.984 -5.394 1.00 88.38 79 ASN A N 1
ATOM 607 C CA . ASN A 1 79 ? 12.266 -2.149 -6.267 1.00 88.38 79 ASN A CA 1
ATOM 608 C C . ASN A 1 79 ? 11.620 -1.793 -7.621 1.00 88.38 79 ASN A C 1
ATOM 610 O O . ASN A 1 79 ? 11.304 -2.682 -8.398 1.00 88.38 79 ASN A O 1
ATOM 614 N N . GLY A 1 80 ? 11.412 -0.505 -7.920 1.00 87.50 80 GLY A N 1
ATOM 615 C CA . GLY A 1 80 ? 10.860 -0.059 -9.203 1.00 87.50 80 GLY A CA 1
ATOM 616 C C . GLY A 1 80 ? 9.355 -0.285 -9.367 1.00 87.50 80 GLY A C 1
ATOM 617 O O . GLY A 1 80 ? 8.820 -0.034 -10.441 1.00 87.50 80 GLY A O 1
ATOM 618 N N . HIS A 1 81 ? 8.654 -0.705 -8.313 1.00 89.69 81 HIS A N 1
ATOM 619 C CA . HIS A 1 81 ? 7.214 -0.974 -8.345 1.00 89.69 81 HIS A CA 1
ATOM 620 C C . HIS A 1 81 ? 6.355 0.266 -8.065 1.00 89.69 81 HIS A C 1
ATOM 622 O O . HIS A 1 81 ? 5.139 0.227 -8.244 1.00 89.69 81 HIS A O 1
ATOM 628 N N . ALA A 1 82 ? 6.960 1.370 -7.616 1.00 91.81 82 ALA A N 1
ATOM 629 C CA . ALA A 1 82 ? 6.244 2.600 -7.304 1.00 91.81 82 ALA A CA 1
ATOM 630 C C . ALA A 1 82 ? 7.113 3.858 -7.431 1.00 91.81 82 ALA A C 1
ATOM 632 O O . ALA A 1 82 ? 8.341 3.799 -7.438 1.00 91.81 82 ALA A O 1
ATOM 633 N N . LYS A 1 83 ? 6.468 5.023 -7.445 1.00 89.81 83 LYS A N 1
ATOM 634 C CA . LYS A 1 83 ? 7.102 6.321 -7.199 1.00 89.81 83 LYS A CA 1
ATOM 635 C C . LYS A 1 83 ? 6.859 6.720 -5.749 1.00 89.81 83 LYS A C 1
ATOM 637 O O . LYS A 1 83 ? 5.763 6.538 -5.225 1.00 89.81 83 LYS A O 1
ATOM 642 N N . HIS A 1 84 ? 7.879 7.267 -5.094 1.00 88.06 84 HIS A N 1
ATOM 643 C CA . HIS A 1 84 ? 7.760 7.752 -3.722 1.00 88.06 84 HIS A CA 1
ATOM 644 C C . HIS A 1 84 ? 7.826 9.279 -3.696 1.00 88.06 84 HIS A C 1
ATOM 646 O O . HIS A 1 84 ? 8.839 9.858 -4.090 1.00 88.06 84 HIS A O 1
ATOM 652 N N . ASN A 1 85 ? 6.774 9.930 -3.191 1.00 79.31 85 ASN A N 1
ATOM 653 C CA . ASN A 1 85 ? 6.555 11.378 -3.333 1.00 79.31 85 ASN A CA 1
ATOM 654 C C . ASN A 1 85 ? 7.704 12.235 -2.769 1.00 79.31 85 ASN A C 1
ATOM 656 O O . ASN A 1 85 ? 7.976 13.318 -3.273 1.00 79.31 85 ASN A O 1
ATOM 660 N N . LYS A 1 86 ? 8.426 11.739 -1.754 1.00 70.88 86 LYS A N 1
ATOM 661 C CA . LYS A 1 86 ? 9.571 12.445 -1.139 1.00 70.88 86 LYS A CA 1
ATOM 662 C C . LYS A 1 86 ? 10.936 12.128 -1.769 1.00 70.88 86 LYS A C 1
ATOM 664 O O . LYS A 1 86 ? 11.926 12.751 -1.412 1.00 70.88 86 LYS A O 1
ATOM 669 N N . LEU A 1 87 ? 11.015 11.140 -2.664 1.00 58.94 87 LEU A N 1
ATOM 670 C CA . LEU A 1 87 ? 12.275 10.668 -3.266 1.00 58.94 87 LEU A CA 1
ATOM 671 C C . LEU A 1 87 ? 12.539 11.227 -4.668 1.00 58.94 87 LEU A C 1
ATOM 673 O O . LEU A 1 87 ? 13.574 10.908 -5.262 1.00 58.94 87 LEU A O 1
ATOM 677 N N . CYS A 1 88 ? 11.639 12.068 -5.184 1.00 46.84 88 CYS A N 1
ATOM 678 C CA . CYS A 1 88 ? 11.670 12.567 -6.558 1.00 46.84 88 CYS A CA 1
ATOM 679 C C . CYS A 1 88 ? 12.948 13.334 -6.957 1.00 46.84 88 CYS A C 1
ATOM 681 O O . CYS A 1 88 ? 13.132 13.568 -8.144 1.00 46.84 88 CYS A O 1
ATOM 683 N N . ASN A 1 89 ? 13.885 13.619 -6.043 1.00 46.41 89 ASN A N 1
ATOM 684 C CA . ASN A 1 89 ? 15.134 14.318 -6.379 1.00 46.41 89 ASN A CA 1
ATOM 685 C C . ASN A 1 89 ? 16.401 13.438 -6.434 1.00 46.41 89 ASN A C 1
ATOM 687 O O . ASN A 1 89 ? 17.417 13.896 -6.943 1.00 46.41 89 ASN A O 1
ATOM 691 N N . MET A 1 90 ? 16.385 12.178 -5.971 1.00 44.34 90 MET A N 1
ATOM 692 C CA . MET A 1 90 ? 17.600 11.323 -5.957 1.00 44.34 90 MET A CA 1
ATOM 693 C C . MET A 1 90 ? 17.549 10.125 -6.915 1.00 44.34 90 MET A C 1
ATOM 695 O O . MET A 1 90 ? 18.598 9.645 -7.346 1.00 44.34 90 MET A O 1
ATOM 699 N N . GLY A 1 91 ? 16.355 9.630 -7.261 1.00 44.88 91 GLY A N 1
ATOM 700 C CA . GLY A 1 91 ? 16.191 8.471 -8.152 1.00 44.88 91 GLY A CA 1
ATOM 701 C C . GLY A 1 91 ? 16.398 8.795 -9.635 1.00 44.88 91 GLY A C 1
ATOM 702 O O . GLY A 1 91 ? 17.040 8.024 -10.345 1.00 44.88 91 GLY A O 1
ATOM 703 N N . LEU A 1 92 ? 15.931 9.967 -10.086 1.00 45.88 92 LEU A N 1
ATOM 704 C CA . LEU A 1 92 ? 16.065 10.406 -11.481 1.00 45.88 92 LEU A CA 1
ATOM 705 C C . LEU A 1 92 ? 17.532 10.570 -11.899 1.00 45.88 92 LEU A C 1
ATOM 707 O O . LEU A 1 92 ? 17.886 10.170 -13.001 1.00 45.88 92 LEU A O 1
ATOM 711 N N . VAL A 1 93 ? 18.396 11.053 -10.999 1.00 46.78 93 VAL A N 1
ATOM 712 C CA . VAL A 1 93 ? 19.842 11.197 -11.251 1.00 46.78 93 VAL A CA 1
ATOM 713 C C . VAL A 1 93 ? 20.527 9.836 -11.426 1.00 46.78 93 VAL A C 1
ATOM 715 O O . VAL A 1 93 ? 21.431 9.695 -12.243 1.00 46.78 93 VAL A O 1
ATOM 718 N N . LYS A 1 94 ? 20.102 8.805 -10.684 1.00 50.06 94 LYS A N 1
ATOM 719 C CA . LYS A 1 94 ? 20.715 7.468 -10.765 1.00 50.06 94 LYS A CA 1
ATOM 720 C C . LYS A 1 94 ? 20.224 6.672 -11.972 1.00 50.06 94 LYS A C 1
ATOM 722 O O . LYS A 1 94 ? 21.019 5.961 -12.584 1.00 50.06 94 LYS A O 1
ATOM 727 N N . ILE A 1 95 ? 18.946 6.793 -12.333 1.00 51.06 95 ILE A N 1
ATOM 728 C CA . ILE A 1 95 ? 18.376 6.109 -13.504 1.00 51.06 95 ILE A CA 1
ATOM 729 C C . ILE A 1 95 ? 18.904 6.735 -14.803 1.00 51.06 95 ILE A C 1
ATOM 731 O O . ILE A 1 95 ? 19.301 6.000 -15.705 1.00 51.06 95 ILE A O 1
ATOM 735 N N . SER A 1 96 ? 19.021 8.068 -14.880 1.00 56.06 96 SER A N 1
ATOM 736 C CA . SER A 1 96 ? 19.650 8.727 -16.032 1.00 56.06 96 SER A CA 1
ATOM 737 C C . SER A 1 96 ? 21.138 8.384 -16.141 1.00 56.06 96 SER A C 1
ATOM 739 O O . SER A 1 96 ? 21.593 8.000 -17.215 1.00 56.06 96 SER A O 1
ATOM 741 N N . ALA A 1 97 ? 21.886 8.409 -15.031 1.00 53.50 97 ALA A N 1
ATOM 742 C CA . ALA A 1 97 ? 23.305 8.059 -15.032 1.00 53.50 97 ALA A CA 1
ATOM 743 C C . ALA A 1 97 ? 23.559 6.593 -15.425 1.00 53.50 97 ALA A C 1
ATOM 745 O O . ALA A 1 97 ? 24.515 6.311 -16.145 1.00 53.50 97 ALA A O 1
ATOM 746 N N . THR A 1 98 ? 22.711 5.652 -14.994 1.00 55.97 98 THR A N 1
ATOM 747 C CA . THR A 1 98 ? 22.841 4.226 -15.355 1.00 55.97 98 THR A CA 1
ATOM 748 C C . THR A 1 98 ? 22.431 3.947 -16.801 1.00 55.97 98 THR A C 1
ATOM 750 O O . THR A 1 98 ? 23.145 3.217 -17.489 1.00 55.97 98 THR A O 1
ATOM 753 N N . GLN A 1 99 ? 21.364 4.575 -17.313 1.00 60.06 99 GLN A N 1
ATOM 754 C CA . GLN A 1 99 ? 21.016 4.507 -18.741 1.00 60.06 99 GLN A CA 1
ATOM 755 C C . GLN A 1 99 ? 22.092 5.140 -19.631 1.00 60.06 99 GLN A C 1
ATOM 757 O O . GLN A 1 99 ? 22.419 4.588 -20.682 1.00 60.06 99 GLN A O 1
ATOM 762 N N . GLN A 1 100 ? 22.672 6.266 -19.212 1.00 61.03 100 GLN A N 1
ATOM 763 C CA . GLN A 1 100 ? 23.730 6.947 -19.955 1.00 61.03 100 GLN A CA 1
ATOM 764 C C . GLN A 1 100 ? 25.026 6.126 -19.980 1.00 61.03 100 GLN A C 1
ATOM 766 O O . GLN A 1 100 ? 25.636 6.001 -21.039 1.00 61.03 100 GLN A O 1
ATOM 771 N N . LYS A 1 101 ? 25.398 5.486 -18.861 1.00 67.50 101 LYS A N 1
ATOM 772 C CA . LYS A 1 101 ? 26.538 4.553 -18.812 1.00 67.50 101 LYS A CA 1
ATOM 773 C C . LYS A 1 101 ? 26.340 3.343 -19.721 1.00 67.50 101 LYS A C 1
ATOM 775 O O . LYS A 1 101 ? 27.270 2.953 -20.417 1.00 67.50 101 LYS A O 1
ATOM 780 N N . LYS A 1 102 ? 25.129 2.772 -19.742 1.00 72.56 102 LYS A N 1
ATOM 781 C CA . LYS A 1 102 ? 24.804 1.635 -20.613 1.00 72.56 102 LYS A CA 1
ATOM 782 C C . LYS A 1 102 ? 24.917 2.012 -22.095 1.00 72.56 102 LYS A C 1
ATOM 784 O O . LYS A 1 102 ? 25.562 1.288 -22.841 1.00 72.56 102 LYS A O 1
ATOM 789 N N . ARG A 1 103 ? 24.385 3.176 -22.499 1.00 69.06 103 ARG A N 1
ATOM 790 C CA . ARG A 1 103 ? 24.542 3.685 -23.877 1.00 69.06 103 ARG A CA 1
ATOM 791 C C . ARG A 1 103 ? 26.001 3.961 -24.242 1.00 69.06 103 ARG A C 1
ATOM 793 O O . ARG A 1 103 ? 26.397 3.700 -25.368 1.00 69.06 103 ARG A O 1
ATOM 800 N N . GLN A 1 104 ? 26.803 4.488 -23.314 1.00 74.56 104 GLN A N 1
ATOM 801 C CA . GLN A 1 104 ? 28.234 4.706 -23.558 1.00 74.56 104 GLN A CA 1
ATOM 802 C C . GLN A 1 104 ? 28.985 3.390 -23.777 1.00 74.56 104 GLN A C 1
ATOM 804 O O . GLN A 1 104 ? 29.753 3.300 -24.729 1.00 74.56 104 GLN A O 1
ATOM 809 N N . GLN A 1 105 ? 28.717 2.365 -22.962 1.00 79.94 105 GLN A N 1
ATOM 810 C CA . GLN A 1 105 ? 29.296 1.033 -23.164 1.00 79.94 105 GLN A CA 1
ATOM 811 C C . GLN A 1 105 ? 28.887 0.411 -24.501 1.00 79.94 105 GLN A C 1
ATOM 813 O O . GLN A 1 105 ? 29.714 -0.202 -25.165 1.00 79.94 105 GLN A O 1
ATOM 818 N N . GLU A 1 106 ? 27.632 0.581 -24.911 1.00 80.44 106 GLU A N 1
ATOM 819 C CA . GLU A 1 106 ? 27.133 0.058 -26.185 1.00 80.44 106 GLU A CA 1
ATOM 820 C C . GLU A 1 106 ? 27.823 0.737 -27.382 1.00 80.44 106 GLU A C 1
ATOM 822 O O . GLU A 1 106 ? 28.304 0.056 -28.283 1.00 80.44 106 GLU A O 1
ATOM 827 N N . LEU A 1 107 ? 28.011 2.061 -27.331 1.00 85.56 107 LEU A N 1
ATOM 828 C CA . LEU A 1 107 ? 28.760 2.812 -28.348 1.00 85.56 107 LEU A CA 1
ATOM 829 C C . LEU A 1 107 ? 30.255 2.455 -28.383 1.00 85.56 107 LEU A C 1
ATOM 831 O O . LEU A 1 107 ? 30.867 2.442 -29.452 1.00 85.56 107 LEU A O 1
ATOM 835 N N . GLU A 1 108 ? 30.874 2.203 -27.228 1.00 86.25 108 GLU A N 1
ATOM 836 C CA . GLU A 1 108 ? 32.263 1.728 -27.164 1.00 86.25 108 GLU A CA 1
ATOM 837 C C . GLU A 1 108 ? 32.406 0.330 -27.769 1.00 86.25 108 GLU A C 1
ATOM 839 O O . GLU A 1 108 ? 33.354 0.078 -28.516 1.00 86.25 108 GLU A O 1
ATOM 844 N N . TRP A 1 109 ? 31.438 -0.550 -27.510 1.00 79.00 109 TRP A N 1
ATOM 845 C CA . TRP A 1 109 ? 31.397 -1.886 -28.090 1.00 79.00 109 TRP A CA 1
ATOM 846 C C . TRP A 1 109 ? 31.229 -1.847 -29.614 1.00 79.00 109 TRP A C 1
ATOM 848 O O . TRP A 1 109 ? 31.968 -2.520 -30.331 1.00 79.00 109 TRP A O 1
ATOM 858 N N . GLU A 1 110 ? 30.340 -0.999 -30.137 1.00 84.88 110 GLU A N 1
ATOM 859 C CA . GLU A 1 110 ? 30.174 -0.807 -31.585 1.00 84.88 110 GLU A CA 1
ATOM 860 C C . GLU A 1 110 ? 31.450 -0.284 -32.259 1.00 84.88 110 GLU A C 1
ATOM 862 O O . GLU A 1 110 ? 31.867 -0.804 -33.297 1.00 84.88 110 GLU A O 1
ATOM 867 N N . LYS A 1 111 ? 32.125 0.704 -31.653 1.00 90.00 111 LYS A N 1
ATOM 868 C CA . LYS A 1 111 ? 33.411 1.220 -32.158 1.00 90.00 111 LYS A CA 1
ATOM 869 C C . LYS A 1 111 ? 34.482 0.136 -32.207 1.00 90.00 111 LYS A C 1
ATOM 871 O O . LYS A 1 111 ? 35.233 0.064 -33.180 1.00 90.00 111 LYS A O 1
ATOM 876 N N . TYR A 1 112 ? 34.552 -0.699 -31.172 1.00 86.12 112 TYR A N 1
ATOM 877 C CA . TYR A 1 112 ? 35.487 -1.816 -31.116 1.00 86.12 112 TYR A CA 1
ATOM 878 C C . TYR A 1 112 ? 35.224 -2.826 -32.243 1.00 86.12 112 TYR A C 1
ATOM 880 O O . TYR A 1 112 ? 36.148 -3.180 -32.976 1.00 86.12 112 TYR A O 1
ATOM 888 N N . LEU A 1 113 ? 33.964 -3.212 -32.457 1.00 86.12 113 LEU A N 1
ATOM 889 C CA . LEU A 1 113 ? 33.582 -4.131 -33.535 1.00 86.12 113 LEU A CA 1
ATOM 890 C C . LEU A 1 113 ? 33.938 -3.580 -34.924 1.00 86.12 113 LEU A C 1
ATOM 892 O O . LEU A 1 113 ? 34.497 -4.304 -35.753 1.00 86.12 113 LEU A O 1
ATOM 896 N N . ILE A 1 114 ? 33.679 -2.291 -35.168 1.00 87.94 114 ILE A N 1
ATOM 897 C CA . ILE A 1 114 ? 34.052 -1.620 -36.422 1.00 87.94 114 ILE A CA 1
ATOM 898 C C . ILE A 1 114 ? 35.578 -1.622 -36.606 1.00 87.94 114 ILE A C 1
ATOM 900 O O . ILE A 1 114 ? 36.062 -1.920 -37.699 1.00 87.94 114 ILE A O 1
ATOM 904 N N . SER A 1 115 ? 36.344 -1.351 -35.544 1.00 87.94 115 SER A N 1
ATOM 905 C CA . SER A 1 115 ? 37.813 -1.391 -35.570 1.00 87.94 115 SER A CA 1
ATOM 906 C C . SER A 1 115 ? 38.341 -2.772 -35.969 1.00 87.94 115 SER A C 1
ATOM 908 O O . SER A 1 115 ? 39.178 -2.875 -36.867 1.00 87.94 115 SER A O 1
ATOM 910 N N . CYS A 1 116 ? 37.819 -3.845 -35.367 1.00 79.31 116 CYS A N 1
ATOM 911 C CA . CYS A 1 116 ? 38.202 -5.219 -35.704 1.00 79.31 116 CYS A CA 1
ATOM 912 C C . CYS A 1 116 ? 37.890 -5.574 -37.170 1.00 79.31 116 CYS A C 1
ATOM 914 O O . CYS A 1 116 ? 38.670 -6.264 -37.831 1.00 79.31 116 CYS A O 1
ATOM 916 N N . TYR A 1 117 ? 36.772 -5.078 -37.704 1.00 78.94 117 TYR A N 1
ATOM 917 C CA . TYR A 1 117 ? 36.377 -5.332 -39.091 1.00 78.94 117 TYR A CA 1
ATOM 918 C C . TYR A 1 117 ? 37.224 -4.556 -40.114 1.00 78.94 117 TYR A C 1
ATOM 920 O O . TYR A 1 117 ? 37.540 -5.067 -41.184 1.00 78.94 117 TYR A O 1
ATOM 928 N N . ILE A 1 118 ? 37.643 -3.331 -39.788 1.00 80.81 118 ILE A N 1
ATOM 929 C CA . ILE A 1 118 ? 38.552 -2.547 -40.639 1.00 80.81 118 ILE A CA 1
ATOM 930 C C . ILE A 1 118 ? 39.964 -3.149 -40.625 1.00 80.81 118 ILE A C 1
ATOM 932 O O . ILE A 1 118 ? 40.622 -3.206 -41.662 1.00 80.81 118 ILE A O 1
ATOM 936 N N . GLN A 1 119 ? 40.424 -3.635 -39.470 1.00 69.31 119 GLN A N 1
ATOM 937 C CA . GLN A 1 119 ? 41.762 -4.208 -39.312 1.00 69.31 119 GLN A CA 1
ATOM 938 C C . GLN A 1 119 ? 41.922 -5.580 -39.988 1.00 69.31 119 GLN A C 1
ATOM 940 O O . GLN A 1 119 ? 43.029 -5.928 -40.379 1.00 69.31 119 GLN A O 1
ATOM 945 N N . SER A 1 120 ? 40.828 -6.321 -40.180 1.00 59.62 120 SER A N 1
ATOM 946 C CA . SER A 1 120 ? 40.801 -7.598 -40.915 1.00 59.62 120 SER A CA 1
ATOM 947 C C . SER A 1 120 ? 40.645 -7.446 -42.437 1.00 59.62 120 SER A C 1
ATOM 949 O O . SER A 1 120 ? 40.663 -8.445 -43.152 1.00 59.62 120 SER A O 1
ATOM 951 N N . LYS A 1 121 ? 40.499 -6.211 -42.942 1.00 57.94 121 LYS A N 1
ATOM 952 C CA . LYS A 1 121 ? 40.444 -5.879 -44.380 1.00 57.94 121 LYS A CA 1
ATOM 953 C C . LYS A 1 121 ? 41.762 -5.330 -44.954 1.00 57.94 121 LYS A C 1
ATOM 955 O O . LYS A 1 121 ? 41.771 -4.875 -46.098 1.00 57.94 121 LYS A O 1
ATOM 960 N N . LYS A 1 122 ? 42.847 -5.350 -44.177 1.00 49.28 122 LYS A N 1
ATOM 961 C CA . LYS A 1 122 ? 44.227 -5.142 -44.644 1.00 49.28 122 LYS A CA 1
ATOM 962 C C . LYS A 1 122 ? 44.928 -6.485 -44.765 1.00 49.28 122 LYS A C 1
ATOM 964 O O . LYS A 1 122 ? 45.735 -6.606 -45.708 1.00 49.28 122 LYS A O 1
#

Organism: Gasterosteus aculeatus (NCBI:txid69293)

Radius of gyration: 23.01 Å; chains: 1; bounding box: 69×28×68 Å